Protein AF-A0A938K499-F1 (afdb_monomer_lite)

Radius of gyration: 11.53 Å; chains: 1; bounding box: 29×27×27 Å

pLDDT: mean 75.88, std 16.4, range [42.47, 93.38]

Foldseek 3Di:
DPPVLLVLLVCLQVLFFQEKEFEVVQADPQDDDDPDPQPRPDGSSVSSQVSCVVSVHYYHYDYPPPDPHRMDTDTPD

Structure (mmCIF, N/CA/C/O backbone):
data_AF-A0A938K499-F1
#
_entry.id   AF-A0A938K499-F1
#
loop_
_atom_site.group_PDB
_atom_site.id
_atom_site.type_symbol
_atom_site.label_atom_id
_atom_site.label_alt_id
_atom_site.label_comp_id
_atom_site.label_asym_id
_atom_site.label_entity_id
_atom_site.label_seq_id
_atom_site.pdbx_PDB_ins_code
_atom_site.Cartn_x
_atom_site.Cartn_y
_atom_site.Cartn_z
_atom_site.occupancy
_atom_site.B_iso_or_equiv
_atom_site.auth_seq_id
_atom_site.auth_comp_id
_atom_site.auth_asym_id
_atom_site.auth_atom_id
_atom_site.pdbx_PDB_model_num
ATOM 1 N N . MET A 1 1 ? 1.179 12.522 -14.612 1.00 48.47 1 MET A N 1
ATOM 2 C CA . MET A 1 1 ? 0.417 11.371 -14.077 1.00 48.47 1 MET A CA 1
ATOM 3 C C . MET A 1 1 ? 0.586 11.250 -12.551 1.00 48.47 1 MET A C 1
ATOM 5 O O . MET A 1 1 ? 0.629 10.153 -12.024 1.00 48.47 1 MET A O 1
ATOM 9 N N . SER A 1 2 ? 0.655 12.367 -11.811 1.00 51.00 2 SER A N 1
ATOM 10 C CA . SER A 1 2 ? 1.212 12.372 -10.442 1.00 51.00 2 SER A CA 1
ATOM 11 C C . SER A 1 2 ? 0.173 12.375 -9.309 1.00 51.00 2 SER A C 1
ATOM 13 O O . SER A 1 2 ? 0.536 12.210 -8.155 1.00 51.00 2 SER A O 1
ATOM 15 N N . GLN A 1 3 ? -1.119 12.544 -9.611 1.00 56.06 3 GLN A N 1
ATOM 16 C CA . GLN A 1 3 ? -2.162 12.691 -8.579 1.00 56.06 3 GLN A CA 1
ATOM 17 C C . GLN A 1 3 ? -2.655 11.350 -8.004 1.00 56.06 3 GLN A C 1
ATOM 19 O O . GLN A 1 3 ? -2.994 11.281 -6.827 1.00 56.06 3 GLN A O 1
ATOM 24 N N . GLN A 1 4 ? -2.658 10.267 -8.792 1.00 57.38 4 GLN A N 1
ATOM 25 C CA . GLN A 1 4 ? -3.078 8.943 -8.301 1.00 57.38 4 GLN A CA 1
ATOM 26 C C . GLN A 1 4 ? -2.082 8.347 -7.299 1.00 57.38 4 GLN A C 1
ATOM 28 O O . GLN A 1 4 ? -2.496 7.750 -6.312 1.00 57.38 4 GLN A O 1
ATOM 33 N N . ALA A 1 5 ? -0.782 8.550 -7.521 1.00 56.38 5 ALA A N 1
ATOM 34 C CA . ALA A 1 5 ? 0.278 8.045 -6.652 1.00 56.38 5 ALA A CA 1
ATOM 35 C C . ALA A 1 5 ? 0.184 8.601 -5.224 1.00 56.38 5 ALA A C 1
ATOM 37 O O . ALA A 1 5 ? 0.235 7.849 -4.252 1.00 56.38 5 ALA A O 1
ATOM 38 N N . VAL A 1 6 ? -0.011 9.918 -5.116 1.00 59.41 6 VAL A N 1
ATOM 39 C CA . VAL A 1 6 ?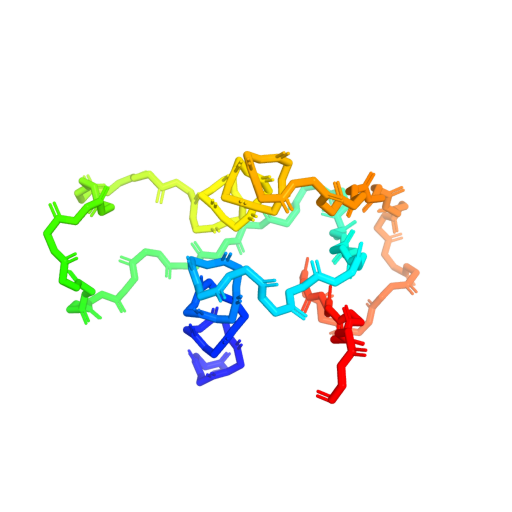 -0.179 10.620 -3.837 1.00 59.41 6 VAL A CA 1
ATOM 40 C C . VAL A 1 6 ? -1.421 10.109 -3.106 1.00 59.41 6 VAL A C 1
ATOM 42 O O . VAL A 1 6 ? -1.339 9.741 -1.938 1.00 59.41 6 VAL A O 1
ATOM 45 N N . SER A 1 7 ? -2.536 9.946 -3.825 1.00 77.75 7 SER A N 1
ATOM 46 C CA . SER A 1 7 ? -3.795 9.474 -3.242 1.00 77.75 7 SER A CA 1
ATOM 47 C C . SER A 1 7 ? -3.710 8.062 -2.642 1.00 77.75 7 SER A C 1
ATOM 49 O O . SER A 1 7 ? -4.341 7.798 -1.617 1.00 77.75 7 SER A O 1
ATOM 51 N N . VAL A 1 8 ? -2.934 7.151 -3.237 1.00 81.75 8 VAL A N 1
ATOM 52 C CA . VAL A 1 8 ? -2.798 5.777 -2.723 1.00 81.75 8 VAL A CA 1
ATOM 53 C C . VAL A 1 8 ? -1.924 5.724 -1.471 1.00 81.75 8 VAL A C 1
ATOM 55 O O . VAL A 1 8 ? -2.283 5.035 -0.517 1.00 81.75 8 VAL A O 1
ATOM 58 N N . VAL A 1 9 ? -0.812 6.465 -1.437 1.00 84.19 9 VAL A N 1
ATOM 59 C CA . VAL A 1 9 ? 0.055 6.541 -0.247 1.00 84.19 9 VAL A CA 1
ATOM 60 C C . VAL A 1 9 ? -0.715 7.137 0.933 1.00 84.19 9 VAL A C 1
ATOM 62 O O . VAL A 1 9 ? -0.670 6.597 2.038 1.00 84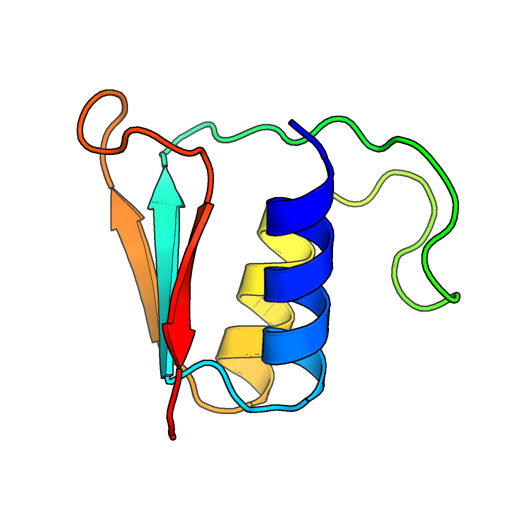.19 9 VAL A O 1
ATOM 65 N N . GLU A 1 10 ? -1.487 8.199 0.700 1.00 86.19 10 GLU A N 1
ATOM 66 C CA . GLU A 1 10 ? -2.350 8.802 1.722 1.00 86.19 10 GLU A CA 1
ATOM 67 C C . GLU A 1 10 ? -3.431 7.828 2.212 1.00 86.19 10 GLU A C 1
ATOM 69 O O . GLU A 1 10 ? -3.675 7.711 3.417 1.00 86.19 10 GLU A O 1
ATOM 74 N N . ALA A 1 11 ? -4.056 7.079 1.300 1.00 86.75 11 ALA A N 1
ATOM 75 C CA . ALA A 1 11 ? -5.034 6.058 1.661 1.00 86.75 11 ALA A CA 1
ATOM 76 C C . ALA A 1 11 ? -4.406 4.914 2.477 1.00 86.75 11 ALA A C 1
ATOM 78 O O . ALA A 1 11 ? -5.033 4.424 3.424 1.00 86.75 11 ALA A O 1
ATOM 79 N N . ALA A 1 12 ? -3.180 4.504 2.140 1.00 87.50 12 ALA A N 1
ATOM 80 C CA . ALA A 1 12 ? -2.427 3.493 2.876 1.00 87.50 12 ALA A CA 1
ATOM 81 C C . ALA A 1 12 ? -2.075 3.996 4.282 1.00 87.50 12 ALA A C 1
ATOM 83 O O . ALA A 1 12 ? -2.351 3.304 5.260 1.00 87.50 12 ALA A O 1
ATOM 84 N N . ALA A 1 13 ? -1.576 5.230 4.405 1.00 88.06 13 ALA A N 1
ATOM 85 C CA . ALA A 1 13 ? -1.293 5.864 5.693 1.00 88.06 13 ALA A CA 1
ATOM 86 C C . ALA A 1 13 ? -2.543 5.945 6.586 1.00 88.06 13 ALA A C 1
ATOM 88 O O . ALA A 1 13 ? -2.477 5.653 7.781 1.00 88.06 13 ALA A O 1
ATOM 89 N N . ALA A 1 14 ? -3.697 6.268 5.998 1.00 88.88 14 ALA A N 1
ATOM 90 C CA . ALA A 1 14 ? -4.984 6.336 6.687 1.00 88.88 14 ALA A CA 1
ATOM 91 C C . ALA A 1 14 ? -5.611 4.960 7.005 1.00 88.88 14 ALA A C 1
ATOM 93 O O . ALA A 1 14 ? -6.734 4.913 7.509 1.00 88.88 14 ALA A O 1
ATOM 94 N N . GLY A 1 15 ? -4.940 3.846 6.684 1.00 89.38 15 GLY A N 1
ATOM 95 C CA . GLY A 1 15 ? -5.437 2.488 6.936 1.00 89.38 15 GLY A CA 1
ATOM 96 C C . GLY A 1 15 ? -6.661 2.100 6.104 1.00 89.38 15 GLY A C 1
ATOM 97 O O . GLY A 1 15 ? -7.407 1.190 6.479 1.00 89.38 15 GLY A O 1
ATOM 98 N N . ARG A 1 16 ? -6.880 2.795 4.982 1.00 92.06 16 ARG A N 1
ATOM 99 C CA . ARG A 1 16 ? -8.031 2.599 4.091 1.00 92.06 16 ARG A CA 1
ATOM 100 C C . ARG A 1 16 ? -7.768 1.582 2.995 1.00 92.06 16 ARG A C 1
ATOM 102 O O . ARG A 1 16 ? -8.718 1.160 2.352 1.00 92.06 16 ARG A O 1
ATOM 109 N N . VAL A 1 17 ? -6.520 1.183 2.769 1.00 92.69 17 VAL A N 1
ATOM 110 C CA . VAL A 1 17 ? -6.173 0.201 1.736 1.00 92.69 17 VAL A CA 1
ATOM 111 C C . VAL A 1 17 ? -6.403 -1.215 2.266 1.00 92.69 17 VAL A C 1
ATOM 113 O O . VAL A 1 17 ? -5.832 -1.619 3.276 1.00 92.69 17 VAL A O 1
ATOM 116 N N . LEU A 1 18 ? -7.267 -1.966 1.581 1.00 93.12 18 LEU A N 1
ATOM 117 C CA . LEU A 1 18 ? -7.476 -3.396 1.801 1.00 93.12 18 LEU A CA 1
ATOM 118 C C . LEU A 1 18 ? -6.418 -4.208 1.056 1.00 93.12 18 LEU A C 1
ATOM 120 O O . LEU A 1 18 ? -5.802 -5.091 1.647 1.00 93.12 18 LEU A O 1
ATOM 124 N N . LYS A 1 19 ? -6.220 -3.907 -0.233 1.00 92.62 19 LYS A N 1
ATOM 125 C CA . LYS A 1 19 ? -5.209 -4.548 -1.081 1.00 92.62 19 LYS A CA 1
ATOM 126 C C . LYS A 1 19 ? -4.485 -3.504 -1.914 1.00 92.62 19 LYS A C 1
ATOM 128 O O . LYS A 1 19 ? -5.138 -2.725 -2.602 1.00 92.62 19 LYS A O 1
ATOM 133 N N . LEU A 1 20 ? -3.163 -3.514 -1.880 1.00 91.25 20 LEU A N 1
ATOM 134 C CA . LEU A 1 20 ? -2.309 -2.750 -2.777 1.00 91.25 20 LEU A CA 1
ATOM 135 C C . LEU A 1 20 ? -1.802 -3.675 -3.882 1.00 91.25 20 LEU A C 1
ATOM 137 O O . LEU A 1 20 ? -1.352 -4.784 -3.603 1.00 91.25 20 LEU A O 1
ATOM 141 N N . ILE A 1 21 ? -1.872 -3.222 -5.126 1.00 91.00 21 ILE A N 1
ATOM 142 C CA . ILE A 1 21 ? -1.436 -3.960 -6.306 1.00 91.00 21 ILE A CA 1
ATOM 143 C C . ILE A 1 21 ? -0.336 -3.142 -6.972 1.00 91.00 21 ILE A C 1
ATOM 145 O O . ILE A 1 21 ? -0.541 -1.972 -7.295 1.00 91.00 21 ILE A O 1
ATOM 149 N N . LEU A 1 22 ? 0.829 -3.752 -7.151 1.00 89.00 22 LEU A N 1
ATOM 150 C CA . LEU A 1 22 ? 2.025 -3.112 -7.684 1.00 89.00 22 LEU A CA 1
ATOM 151 C C . LEU A 1 22 ? 2.496 -3.838 -8.934 1.00 89.00 22 LEU A C 1
ATOM 153 O O . LEU A 1 22 ? 2.526 -5.070 -8.959 1.00 89.00 22 LEU A O 1
ATOM 157 N N . ALA A 1 23 ? 2.914 -3.082 -9.944 1.00 85.25 23 ALA A N 1
ATOM 158 C CA . ALA A 1 23 ? 3.627 -3.663 -11.070 1.00 85.25 23 ALA A CA 1
ATOM 159 C C . ALA A 1 23 ? 5.081 -3.967 -10.667 1.00 85.25 23 ALA A C 1
ATOM 161 O O . ALA A 1 23 ? 5.744 -3.169 -10.002 1.00 85.25 23 ALA A O 1
ATOM 162 N N . GLU A 1 24 ? 5.595 -5.119 -11.081 1.00 80.44 24 GLU A N 1
ATOM 163 C CA . GLU A 1 24 ? 7.007 -5.460 -10.938 1.00 80.44 24 GLU A CA 1
ATOM 164 C C . GLU A 1 24 ? 7.888 -4.431 -11.652 1.00 80.44 24 GLU A C 1
ATOM 166 O O . GLU A 1 24 ? 7.662 -4.099 -12.816 1.00 80.44 24 GLU A O 1
ATOM 171 N N . G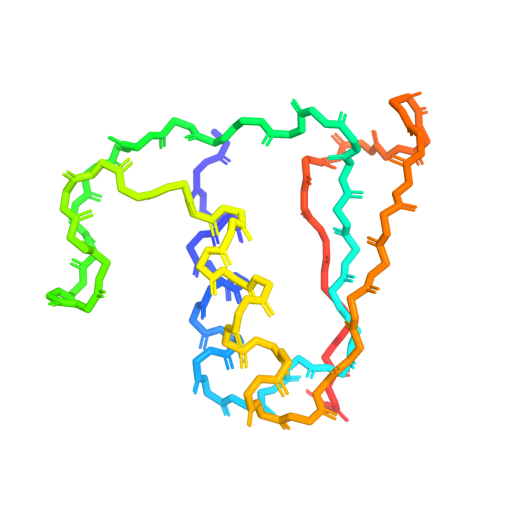LY A 1 25 ? 8.898 -3.924 -10.940 1.00 74.75 25 GLY A N 1
ATOM 172 C CA . GLY A 1 25 ? 9.766 -2.861 -11.450 1.00 74.75 25 GLY A CA 1
ATOM 173 C C . GLY A 1 25 ? 9.072 -1.501 -11.573 1.00 74.75 25 GLY A C 1
ATOM 174 O O . GLY A 1 25 ? 9.550 -0.650 -12.317 1.00 74.75 25 GLY A O 1
ATOM 175 N N . ALA A 1 26 ? 7.943 -1.291 -10.885 1.00 68.81 26 ALA A N 1
ATOM 176 C CA . ALA A 1 26 ? 7.318 0.020 -10.795 1.00 68.81 26 ALA A CA 1
ATOM 177 C C . ALA A 1 26 ? 8.263 1.015 -10.112 1.00 68.81 26 ALA A C 1
ATOM 179 O O . ALA A 1 26 ? 8.558 0.889 -8.930 1.00 68.81 26 ALA A O 1
ATOM 180 N N . GLU A 1 27 ? 8.678 2.036 -10.855 1.00 66.19 27 GLU A N 1
ATOM 181 C CA . GLU A 1 27 ? 9.388 3.195 -10.325 1.00 66.19 27 GLU A CA 1
ATOM 182 C C . GLU A 1 27 ? 8.452 4.401 -10.401 1.00 66.19 27 GLU A C 1
ATOM 184 O O . GLU A 1 27 ? 7.886 4.701 -11.459 1.00 66.19 27 GLU A O 1
ATOM 189 N N . MET A 1 28 ? 8.267 5.107 -9.286 1.00 61.94 28 MET A N 1
ATOM 190 C CA . MET A 1 28 ? 7.560 6.386 -9.298 1.00 61.94 28 MET A CA 1
ATOM 191 C C . MET A 1 28 ? 8.549 7.542 -9.170 1.00 61.94 28 MET A C 1
ATOM 193 O O . MET A 1 28 ? 9.409 7.513 -8.289 1.00 61.94 28 MET A O 1
ATOM 197 N N . PRO A 1 29 ? 8.436 8.579 -10.022 1.00 55.41 29 PRO A N 1
ATOM 198 C CA . PRO A 1 29 ? 9.306 9.736 -9.919 1.00 55.41 29 PRO A CA 1
ATOM 199 C C . PRO A 1 29 ? 9.083 10.413 -8.565 1.00 55.41 29 PRO A C 1
ATOM 201 O O . PRO A 1 29 ? 7.977 10.855 -8.251 1.00 55.41 29 PRO A O 1
ATOM 204 N N . SER A 1 30 ? 10.152 10.506 -7.778 1.00 55.72 30 SER A N 1
ATOM 205 C CA . SER A 1 30 ? 10.227 11.192 -6.488 1.00 55.72 30 SER A CA 1
ATOM 206 C C . SER A 1 30 ? 10.175 12.712 -6.695 1.00 55.72 30 SER A C 1
ATOM 208 O O . SER A 1 30 ? 11.166 13.431 -6.587 1.00 55.72 30 SER A O 1
ATOM 210 N N . GLY A 1 31 ? 8.999 13.210 -7.079 1.00 49.81 31 GLY A N 1
ATOM 211 C CA . GLY A 1 31 ? 8.756 14.605 -7.432 1.00 49.81 31 GLY A CA 1
ATOM 212 C C . GLY A 1 31 ? 7.824 15.321 -6.458 1.00 49.81 31 GLY A C 1
ATOM 213 O O . GLY A 1 31 ? 6.622 15.322 -6.681 1.00 49.81 31 GLY A O 1
ATOM 214 N N . GLN A 1 32 ? 8.442 15.988 -5.476 1.00 51.06 32 GLN A N 1
ATOM 215 C CA . GLN A 1 32 ? 7.998 17.170 -4.709 1.00 51.06 32 GLN A CA 1
ATOM 216 C C . GLN A 1 32 ? 6.788 17.073 -3.746 1.00 51.06 32 GLN A C 1
ATOM 218 O O . GLN A 1 32 ? 5.683 16.697 -4.115 1.00 51.06 32 GLN A O 1
ATOM 223 N N . ASP A 1 33 ? 7.060 17.527 -2.511 1.00 51.91 33 ASP A N 1
ATOM 224 C CA . ASP A 1 33 ? 6.159 17.888 -1.400 1.00 51.91 33 ASP A CA 1
ATOM 225 C C . ASP A 1 33 ? 5.174 16.821 -0.899 1.00 51.91 33 ASP A C 1
ATOM 227 O O . ASP A 1 33 ? 3.959 16.928 -1.054 1.00 51.91 33 ASP A O 1
ATOM 231 N N . LEU A 1 34 ? 5.703 15.826 -0.178 1.00 49.19 34 LEU A N 1
ATOM 232 C CA . LEU A 1 34 ? 4.906 15.011 0.741 1.00 49.19 34 LEU A CA 1
ATOM 233 C C . LEU A 1 34 ? 5.325 15.279 2.196 1.00 49.19 34 LEU A C 1
ATOM 235 O O . LEU A 1 34 ? 6.516 15.450 2.471 1.00 49.19 34 LEU A O 1
ATOM 239 N N . PRO A 1 35 ? 4.369 15.333 3.143 1.00 45.44 35 PRO A N 1
ATOM 240 C CA . PRO A 1 35 ? 4.637 15.696 4.529 1.00 45.44 35 PRO A CA 1
ATOM 241 C C . PRO A 1 35 ? 5.528 14.657 5.229 1.00 45.44 35 PRO A C 1
ATOM 243 O O . PRO A 1 35 ? 5.063 13.588 5.606 1.00 45.44 35 PRO A O 1
ATOM 246 N N . TYR A 1 36 ? 6.807 15.016 5.387 1.00 43.47 36 TYR A N 1
ATOM 247 C CA . TYR A 1 36 ? 7.831 14.653 6.392 1.00 43.47 36 TYR A CA 1
ATOM 248 C C . TYR A 1 36 ? 8.039 13.185 6.841 1.00 43.47 36 TYR A C 1
ATOM 250 O O . TYR A 1 36 ? 8.970 12.927 7.598 1.00 43.47 36 TYR A O 1
ATOM 258 N N . VAL A 1 37 ? 7.249 12.207 6.395 1.00 49.66 37 VAL A N 1
ATOM 259 C CA . VAL A 1 37 ? 7.422 10.782 6.755 1.00 49.66 37 VAL A CA 1
ATOM 260 C C . VAL A 1 37 ? 8.063 9.978 5.621 1.00 49.66 37 VAL A C 1
ATOM 262 O O . VAL A 1 37 ? 8.612 8.910 5.863 1.00 49.66 37 VAL A O 1
ATOM 265 N N . VAL A 1 38 ? 8.066 10.508 4.398 1.00 49.88 38 VAL A N 1
ATOM 266 C CA . VAL A 1 38 ? 8.785 9.916 3.265 1.00 49.88 38 VAL A CA 1
ATOM 267 C C . VAL A 1 38 ? 10.045 10.745 3.065 1.00 49.88 38 VAL A C 1
ATOM 269 O O . VAL A 1 38 ? 9.999 11.836 2.495 1.00 49.88 38 VAL A O 1
ATOM 272 N N . SER A 1 39 ? 11.158 10.285 3.633 1.00 42.88 39 SER A N 1
ATOM 273 C CA . SER A 1 39 ? 12.441 10.962 3.473 1.00 42.88 39 SER A CA 1
ATOM 274 C C . SER A 1 39 ? 12.778 11.039 1.982 1.00 42.88 39 SER A C 1
ATOM 276 O O . SER A 1 39 ? 12.574 10.085 1.230 1.00 42.88 39 SER A O 1
ATOM 278 N N . ALA A 1 40 ? 13.234 12.210 1.542 1.00 42.47 40 ALA A N 1
ATOM 279 C CA . ALA A 1 40 ? 13.522 12.525 0.151 1.00 42.47 40 ALA A CA 1
ATOM 280 C C . ALA A 1 40 ? 14.409 11.443 -0.497 1.00 42.47 40 ALA A C 1
ATOM 282 O O . ALA A 1 40 ? 15.598 11.349 -0.202 1.00 42.47 40 ALA A O 1
ATOM 283 N N . GLY A 1 41 ? 13.817 10.628 -1.374 1.00 44.09 41 GLY A N 1
ATOM 284 C CA . GLY A 1 41 ? 14.502 9.554 -2.099 1.00 44.09 41 GLY A CA 1
ATOM 285 C C . GLY A 1 41 ? 13.945 8.150 -1.860 1.00 44.09 41 GLY A C 1
ATOM 286 O O . GLY A 1 41 ? 14.307 7.248 -2.610 1.00 44.09 41 GLY A O 1
ATOM 287 N N . GLU A 1 42 ? 13.061 7.950 -0.878 1.00 53.47 42 GLU A N 1
ATOM 288 C CA . GLU A 1 42 ? 12.385 6.663 -0.703 1.00 53.47 42 GLU A CA 1
ATOM 289 C C . GLU A 1 42 ? 11.300 6.453 -1.761 1.00 53.47 42 GLU A C 1
ATOM 291 O O . GLU A 1 42 ? 10.424 7.292 -1.982 1.00 53.47 42 GLU A O 1
ATOM 296 N N . ASP A 1 43 ? 11.401 5.306 -2.427 1.00 73.88 43 ASP A N 1
ATOM 297 C CA . ASP A 1 43 ? 10.473 4.820 -3.432 1.00 73.88 43 ASP A CA 1
ATOM 298 C C . ASP A 1 43 ? 9.032 4.859 -2.895 1.00 73.88 43 ASP A C 1
ATOM 300 O O . ASP A 1 43 ? 8.668 4.138 -1.962 1.00 73.88 43 ASP A O 1
ATOM 304 N N . MET A 1 44 ? 8.200 5.729 -3.476 1.00 75.25 44 MET A N 1
ATOM 305 C CA . MET A 1 44 ? 6.798 5.893 -3.083 1.00 75.25 44 MET A CA 1
ATOM 306 C C . MET A 1 44 ? 6.015 4.577 -3.181 1.00 75.25 44 MET A C 1
ATOM 308 O O . MET A 1 44 ? 5.059 4.378 -2.428 1.00 75.25 44 MET A O 1
ATOM 312 N N . VAL A 1 45 ? 6.425 3.676 -4.080 1.00 81.56 45 VAL A N 1
ATOM 313 C CA . VAL A 1 45 ? 5.854 2.331 -4.209 1.00 81.56 45 VAL A CA 1
ATOM 314 C C . VAL A 1 45 ? 6.129 1.525 -2.942 1.00 81.56 45 VAL A C 1
ATOM 316 O O . VAL A 1 45 ? 5.212 0.951 -2.348 1.00 81.56 45 VAL A O 1
ATOM 319 N N . ASN A 1 46 ? 7.377 1.549 -2.477 1.00 83.44 46 ASN A N 1
ATOM 320 C CA . ASN A 1 46 ? 7.785 0.883 -1.248 1.00 83.44 46 ASN A CA 1
ATOM 321 C C . ASN A 1 46 ? 7.090 1.487 -0.015 1.00 83.44 46 ASN A C 1
ATOM 323 O O . ASN A 1 46 ? 6.599 0.751 0.841 1.00 83.44 46 ASN A O 1
ATOM 327 N N . ALA A 1 47 ? 6.967 2.816 0.052 1.00 84.06 47 ALA A N 1
ATOM 328 C CA . ALA A 1 47 ? 6.251 3.487 1.138 1.00 84.06 47 ALA A CA 1
ATOM 329 C C . ALA A 1 47 ? 4.770 3.064 1.202 1.00 84.06 47 ALA A C 1
ATOM 331 O O . ALA A 1 47 ? 4.273 2.711 2.275 1.00 84.06 47 ALA A O 1
ATOM 332 N N . ALA A 1 48 ? 4.071 3.032 0.061 1.00 85.88 48 ALA A N 1
ATOM 333 C CA . ALA A 1 48 ? 2.686 2.562 -0.006 1.00 85.88 48 ALA A CA 1
ATOM 334 C C . ALA A 1 48 ? 2.553 1.100 0.450 1.00 85.88 48 ALA A C 1
ATOM 336 O O . ALA A 1 48 ? 1.626 0.770 1.197 1.00 85.88 48 ALA A O 1
ATOM 337 N N . ALA A 1 49 ? 3.484 0.233 0.035 1.00 88.56 49 ALA A N 1
ATOM 338 C CA . ALA A 1 49 ? 3.498 -1.176 0.419 1.00 88.56 49 ALA A CA 1
ATOM 339 C C . ALA A 1 49 ? 3.680 -1.352 1.929 1.00 88.56 49 ALA A C 1
ATOM 341 O O . ALA A 1 49 ? 2.880 -2.036 2.570 1.00 88.56 49 ALA A O 1
ATOM 342 N N . LEU A 1 50 ? 4.682 -0.689 2.509 1.00 89.56 50 LEU A N 1
ATOM 343 C CA . LEU A 1 50 ? 4.969 -0.761 3.941 1.00 89.56 50 LEU A CA 1
ATOM 344 C C . LEU A 1 50 ? 3.799 -0.248 4.783 1.00 89.56 50 LEU A C 1
ATOM 346 O O . LEU A 1 50 ? 3.395 -0.919 5.731 1.00 89.56 50 LEU A O 1
ATOM 350 N N . LEU A 1 51 ? 3.217 0.897 4.419 1.00 90.69 51 LEU A N 1
ATOM 351 C CA . LEU A 1 51 ? 2.054 1.451 5.117 1.00 90.69 51 LEU A CA 1
ATOM 352 C C . LEU A 1 51 ? 0.838 0.524 5.015 1.00 90.69 51 LEU A C 1
ATOM 354 O O . LEU A 1 51 ? 0.149 0.305 6.010 1.00 90.69 51 LEU A O 1
ATOM 358 N N . THR A 1 52 ? 0.599 -0.064 3.841 1.00 90.69 52 THR A N 1
ATOM 359 C CA . THR A 1 52 ? -0.503 -1.016 3.642 1.00 90.69 52 THR A CA 1
ATOM 360 C C . THR A 1 52 ? -0.340 -2.238 4.542 1.00 90.69 52 THR A C 1
ATOM 362 O O . THR A 1 52 ? -1.274 -2.595 5.260 1.00 90.69 52 THR A O 1
ATOM 365 N N . LEU A 1 53 ? 0.853 -2.838 4.568 1.00 91.06 53 LEU A N 1
ATOM 366 C CA . LEU A 1 53 ? 1.155 -3.980 5.436 1.00 91.06 53 LEU A CA 1
ATOM 367 C C . LEU A 1 53 ? 1.033 -3.613 6.920 1.00 91.06 53 LEU A C 1
ATOM 369 O O . LEU A 1 53 ? 0.420 -4.355 7.688 1.00 91.06 53 LEU A O 1
ATOM 373 N N . ALA A 1 54 ? 1.556 -2.451 7.322 1.00 92.19 54 ALA A N 1
ATOM 374 C CA . ALA A 1 54 ? 1.493 -1.970 8.703 1.00 92.19 54 ALA A CA 1
ATOM 375 C C . ALA A 1 54 ? 0.049 -1.777 9.198 1.00 92.19 54 ALA A C 1
ATOM 377 O O . ALA A 1 54 ? -0.234 -1.998 10.373 1.00 92.19 54 ALA A O 1
ATOM 378 N N . GLN A 1 55 ? -0.871 -1.415 8.301 1.00 93.25 55 GLN A N 1
ATOM 379 C CA . GLN A 1 55 ? -2.294 -1.238 8.604 1.00 93.25 55 GLN A CA 1
ATOM 380 C C . GLN A 1 55 ? -3.130 -2.519 8.412 1.00 93.25 55 GLN A C 1
ATOM 382 O O . GLN A 1 55 ? -4.367 -2.478 8.471 1.00 93.25 55 GLN A O 1
ATOM 387 N N . GLY A 1 56 ? -2.480 -3.665 8.180 1.00 91.56 56 GLY A N 1
ATOM 388 C CA . GLY A 1 56 ? -3.126 -4.970 8.007 1.00 91.56 56 GLY A CA 1
ATOM 389 C C . GLY A 1 56 ? -3.823 -5.150 6.656 1.00 91.56 56 GLY A C 1
ATOM 390 O O . GLY A 1 56 ? -4.812 -5.879 6.568 1.00 91.56 56 GLY A O 1
ATOM 391 N N . GLY A 1 57 ? -3.395 -4.418 5.631 1.00 91.31 57 GLY A N 1
ATOM 392 C CA . GLY A 1 57 ? -3.766 -4.670 4.242 1.00 91.31 57 GLY A CA 1
ATOM 393 C C . GLY A 1 57 ? -2.844 -5.703 3.588 1.00 91.31 57 GLY A C 1
ATOM 394 O O . GLY A 1 57 ? -1.809 -6.083 4.134 1.00 91.31 57 GLY A O 1
ATOM 395 N N . GLU A 1 58 ? -3.221 -6.155 2.398 1.00 93.38 58 GLU A N 1
ATOM 396 C CA . GLU A 1 58 ? -2.433 -7.084 1.581 1.00 93.38 58 GLU A CA 1
ATOM 397 C C . GLU A 1 58 ? -1.664 -6.334 0.485 1.00 93.38 58 GLU A C 1
ATOM 399 O O . GLU A 1 58 ? -2.146 -5.326 -0.028 1.00 93.38 58 GLU A O 1
ATOM 404 N N . VAL A 1 59 ? -0.500 -6.847 0.079 1.00 91.25 59 VAL A N 1
ATOM 405 C CA . VAL A 1 59 ? 0.264 -6.333 -1.070 1.00 91.25 59 VAL A CA 1
ATOM 406 C C . VAL A 1 59 ? 0.439 -7.449 -2.095 1.00 91.25 59 VAL A C 1
ATO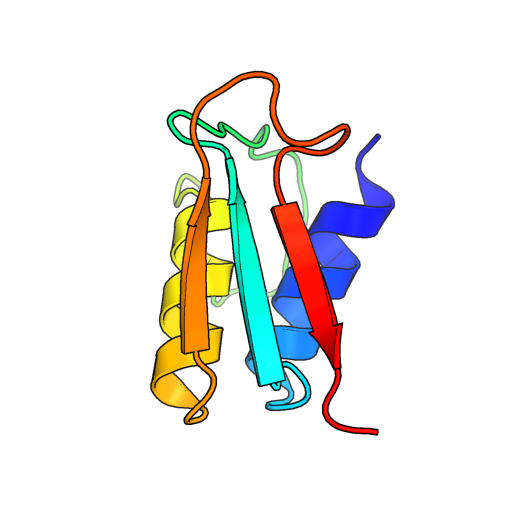M 408 O O . VAL A 1 59 ? 0.850 -8.556 -1.750 1.00 91.25 59 VAL A O 1
ATOM 411 N N . LEU A 1 60 ? 0.121 -7.152 -3.352 1.00 91.19 60 LEU A N 1
ATOM 412 C CA . LEU A 1 60 ? 0.232 -8.055 -4.492 1.00 91.19 60 LEU A CA 1
ATOM 413 C C . LEU A 1 60 ? 1.195 -7.463 -5.519 1.00 91.19 60 LEU A C 1
ATOM 415 O O . LEU A 1 60 ? 1.074 -6.296 -5.885 1.00 91.19 60 LEU A O 1
ATOM 419 N N . LEU A 1 61 ? 2.117 -8.291 -6.001 1.00 89.12 61 LEU A N 1
ATOM 420 C CA . LEU A 1 61 ? 3.022 -7.953 -7.092 1.00 89.12 61 LEU A CA 1
ATOM 421 C C . LEU A 1 61 ? 2.510 -8.610 -8.377 1.00 89.12 61 LEU A C 1
ATOM 423 O O . LEU A 1 61 ? 2.248 -9.816 -8.389 1.00 89.12 61 LEU A O 1
ATOM 427 N N . LEU A 1 62 ? 2.357 -7.829 -9.443 1.00 85.62 62 LEU A N 1
ATOM 428 C CA . LEU A 1 62 ? 1.966 -8.314 -10.761 1.00 85.62 62 LEU A CA 1
ATOM 429 C C . LEU A 1 62 ? 3.120 -8.173 -11.760 1.00 85.62 62 LEU A C 1
ATOM 431 O O . LEU A 1 62 ? 3.807 -7.152 -11.740 1.00 85.62 62 LEU A O 1
ATOM 435 N N . PRO A 1 63 ? 3.293 -9.139 -12.682 1.00 81.38 63 PRO A N 1
ATOM 436 C CA . PRO A 1 63 ? 4.275 -9.032 -13.753 1.00 81.38 63 PRO A CA 1
ATOM 437 C C . PRO A 1 63 ? 4.095 -7.760 -14.594 1.00 81.38 63 PRO A C 1
ATOM 439 O O . PRO A 1 63 ? 2.965 -7.277 -14.755 1.00 81.38 63 PRO A O 1
ATOM 442 N N . PRO A 1 64 ? 5.175 -7.239 -15.202 1.00 75.25 64 PRO A N 1
ATOM 443 C CA . PRO A 1 64 ? 5.085 -6.064 -16.058 1.00 75.25 64 PRO A CA 1
ATOM 444 C C . PRO A 1 64 ? 4.111 -6.306 -17.224 1.00 75.25 64 PRO A C 1
ATOM 446 O O . PRO A 1 64 ? 4.052 -7.393 -17.800 1.00 75.25 64 PRO A O 1
ATOM 449 N N . GLY A 1 65 ? 3.324 -5.283 -17.570 1.00 77.06 65 GLY A N 1
ATOM 450 C CA . GLY A 1 65 ? 2.328 -5.343 -18.649 1.00 77.06 65 GLY A CA 1
ATOM 451 C C . GLY A 1 65 ? 0.955 -5.908 -18.256 1.00 77.06 65 GLY A C 1
ATOM 452 O O . GLY A 1 65 ? 0.053 -5.905 -19.089 1.00 77.06 65 GLY A O 1
ATOM 453 N N . GLN A 1 66 ? 0.767 -6.348 -17.006 1.00 79.62 66 GLN A N 1
ATOM 454 C CA . GLN A 1 66 ? -0.544 -6.755 -16.467 1.00 79.62 66 GLN A CA 1
ATOM 455 C C . GLN A 1 66 ? -1.352 -5.583 -15.883 1.00 79.62 66 GLN A C 1
ATOM 457 O O . GLN A 1 66 ? -2.531 -5.736 -15.576 1.00 79.62 66 GLN A O 1
ATOM 462 N N . MET A 1 67 ? -0.727 -4.413 -15.723 1.00 77.44 67 MET A N 1
ATOM 463 C CA . ME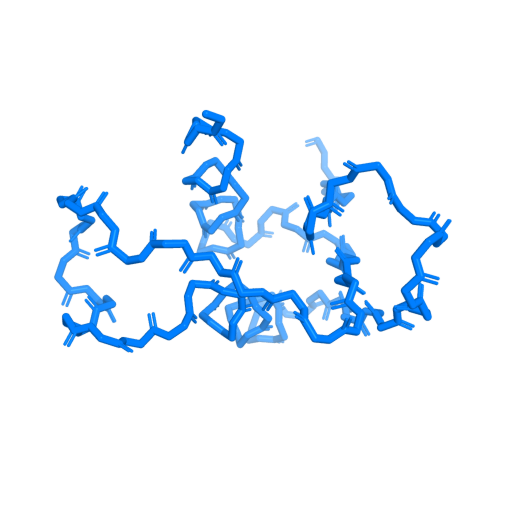T A 1 67 ? -1.350 -3.211 -15.170 1.00 77.44 67 MET A CA 1
ATOM 464 C C . MET A 1 67 ? -1.181 -2.023 -16.111 1.00 77.44 67 MET A C 1
ATOM 466 O O . MET A 1 67 ? -0.164 -1.894 -16.793 1.00 77.44 67 MET A O 1
ATOM 470 N N . SER A 1 68 ? -2.179 -1.135 -16.118 1.00 77.12 68 SER A N 1
ATOM 471 C CA . SER A 1 68 ? -2.103 0.141 -16.846 1.00 77.12 68 SER A CA 1
ATOM 472 C C . SER A 1 68 ? -1.389 1.232 -16.042 1.00 77.12 68 SER A C 1
ATOM 474 O O . SER A 1 68 ? -0.883 2.190 -16.622 1.00 77.12 68 SER A O 1
ATOM 476 N N . HIS A 1 69 ? -1.332 1.082 -14.715 1.00 77.50 69 HIS A N 1
ATOM 477 C CA . HIS A 1 69 ? -0.673 2.001 -13.791 1.00 77.50 69 HIS A CA 1
ATOM 478 C C . HIS A 1 69 ? 0.378 1.255 -12.959 1.00 77.50 69 HIS A C 1
ATOM 480 O O . HIS A 1 69 ? 0.209 0.065 -12.697 1.00 77.50 69 HI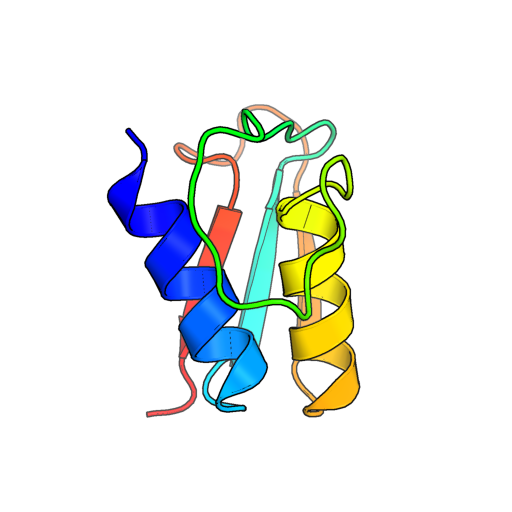S A O 1
ATOM 486 N N . PRO A 1 70 ? 1.444 1.937 -12.500 1.00 77.94 70 PRO A N 1
ATOM 487 C CA . PRO A 1 70 ? 2.482 1.312 -11.671 1.00 77.94 70 PRO A CA 1
ATOM 488 C C . PRO A 1 70 ? 1.959 0.826 -10.310 1.00 77.94 70 PRO A C 1
ATOM 490 O O . PRO A 1 70 ? 2.563 -0.046 -9.689 1.00 77.94 70 PRO A O 1
ATOM 493 N N . MET A 1 71 ? 0.844 1.392 -9.842 1.00 82.50 71 MET A N 1
ATOM 494 C CA . MET A 1 71 ? 0.252 1.112 -8.542 1.00 82.50 71 MET A CA 1
ATOM 495 C C . MET A 1 71 ? -1.261 1.333 -8.586 1.00 82.50 71 MET A C 1
ATOM 497 O O . MET A 1 71 ? -1.730 2.372 -9.056 1.00 82.50 71 MET A O 1
ATOM 501 N N . GLU A 1 72 ? -2.013 0.381 -8.044 1.00 87.50 72 GLU A N 1
ATOM 502 C CA . GLU A 1 72 ? -3.463 0.447 -7.856 1.00 87.50 72 GLU A CA 1
ATOM 503 C C . GLU A 1 72 ? -3.822 -0.036 -6.446 1.00 87.50 72 GLU A C 1
ATOM 505 O O . GLU A 1 72 ? -3.094 -0.820 -5.839 1.00 87.50 72 GLU A O 1
ATOM 510 N N . ALA A 1 73 ? -4.937 0.438 -5.893 1.00 89.62 73 ALA A N 1
ATOM 511 C CA . ALA A 1 73 ? -5.361 0.074 -4.546 1.00 89.62 73 ALA A CA 1
ATOM 512 C C . ALA A 1 73 ? -6.859 -0.221 -4.488 1.00 89.62 73 ALA A C 1
ATOM 514 O O . ALA A 1 73 ? -7.680 0.515 -5.033 1.00 89.62 73 ALA A O 1
ATOM 515 N N . VAL A 1 74 ? -7.204 -1.282 -3.766 1.00 90.50 74 VAL A N 1
ATOM 516 C CA . VAL A 1 74 ? -8.564 -1.605 -3.341 1.00 90.50 74 VAL A CA 1
ATOM 517 C C . VAL A 1 74 ? -8.754 -1.037 -1.944 1.00 90.50 74 VAL A C 1
ATOM 519 O O . VAL A 1 74 ? -8.016 -1.392 -1.023 1.00 90.50 74 VAL A O 1
ATOM 522 N N . LEU A 1 75 ? -9.739 -0.159 -1.780 1.00 90.75 75 LEU A N 1
ATOM 523 C CA . LEU A 1 75 ? -10.055 0.460 -0.496 1.00 90.75 75 LEU A CA 1
ATOM 524 C C . LEU A 1 75 ? -11.023 -0.409 0.319 1.00 90.75 75 LEU A C 1
ATOM 526 O O . LEU A 1 75 ? -11.785 -1.202 -0.230 1.00 90.75 75 LEU A O 1
ATOM 530 N N . ARG A 1 76 ? -10.973 -0.274 1.646 1.00 83.88 76 ARG A N 1
ATOM 531 C CA . ARG A 1 76 ? -11.817 -1.004 2.603 1.00 83.88 76 ARG A CA 1
ATOM 532 C C . ARG A 1 76 ? -13.279 -0.535 2.602 1.00 83.88 76 ARG A C 1
ATOM 534 O O . ARG A 1 76 ? -14.133 -1.319 3.005 1.00 83.88 76 ARG A O 1
ATOM 541 N N . TYR A 1 77 ? -13.553 0.712 2.212 1.00 78.38 77 TYR A N 1
ATOM 542 C CA . TYR A 1 77 ? -14.879 1.342 2.212 1.00 78.38 77 TYR A CA 1
ATOM 543 C C . TYR A 1 77 ? -14.913 2.583 1.318 1.00 78.38 77 TYR A C 1
ATOM 545 O O . TYR A 1 77 ? -13.865 3.267 1.224 1.00 78.38 77 TYR A O 1
#

Secondary structure (DSSP, 8-state):
--HHHHHHHHHHHTT-EEEEEEETT------S---SSS-TT--HHHHHHHHHHHTT-EEEEE-TTS-SSSEEEEE--

Sequence (77 aa):
MSQQAVSVVEAAAAGRVLKLILAEGAEMPSGQDLPYVVSAGEDMVNAAALLTLAQGGEVLLLPPGQMSHPMEAVLRY